Protein AF-A0AAU2AZZ1-F1 (afdb_monomer_lite)

Sequence (163 aa):
MNPQRTPSRWPDRLSQVPEPSFAGPGWRHAHGNTWVYQDVPEAARVHATLLADGNWHLDLWSAQNRLLARGPAPAGAVGALAPALTANATRWAPPSGIEASQRRFTETAEAVRDRTRLTPDEARARAATVPSPASARSTRSPTTAAPPPGALPAPPGALRPGR

Structure (mmCIF, N/CA/C/O backbone):
data_AF-A0AAU2AZZ1-F1
#
_entry.id   AF-A0AAU2AZZ1-F1
#
loop_
_atom_site.group_PDB
_atom_site.id
_atom_site.type_symbol
_atom_site.label_atom_id
_atom_site.label_alt_id
_atom_site.label_comp_id
_atom_site.label_asym_id
_atom_site.label_entity_id
_atom_site.label_seq_id
_atom_site.pdbx_PDB_ins_code
_atom_site.Cartn_x
_atom_site.Cartn_y
_atom_site.Cartn_z
_atom_site.occupancy
_atom_site.B_iso_or_equiv
_atom_site.auth_seq_id
_atom_site.auth_comp_id
_atom_site.auth_asym_id
_atom_site.auth_atom_id
_atom_site.pdbx_PDB_model_num
ATOM 1 N N . MET A 1 1 ? -6.892 24.290 -57.105 1.00 42.47 1 MET A N 1
ATOM 2 C CA . MET A 1 1 ? -5.926 24.510 -56.006 1.00 42.47 1 MET A CA 1
ATOM 3 C C . MET A 1 1 ? -6.639 24.263 -54.690 1.00 42.47 1 MET A C 1
ATOM 5 O O . MET A 1 1 ? -7.539 25.016 -54.360 1.00 42.47 1 MET A O 1
ATOM 9 N N . ASN A 1 2 ? -6.302 23.175 -53.999 1.00 39.28 2 ASN A N 1
ATOM 10 C CA . ASN A 1 2 ? -6.832 22.841 -52.678 1.00 39.28 2 ASN A CA 1
ATOM 11 C C . ASN A 1 2 ? -5.670 22.190 -51.906 1.00 39.28 2 ASN A C 1
ATOM 13 O O . ASN A 1 2 ? -5.197 21.142 -52.356 1.00 39.28 2 ASN A O 1
ATOM 17 N N . PRO A 1 3 ? -5.118 22.808 -50.848 1.00 51.75 3 PRO A N 1
ATOM 18 C CA . PRO A 1 3 ? -3.997 22.220 -50.129 1.00 51.75 3 PRO A CA 1
ATOM 19 C C . PRO A 1 3 ? -4.493 21.024 -49.312 1.00 51.75 3 PRO A C 1
ATOM 21 O O . PRO A 1 3 ? -5.384 21.145 -48.470 1.00 51.75 3 PRO A O 1
ATOM 24 N N . GLN A 1 4 ? -3.920 19.854 -49.590 1.00 48.50 4 GLN A N 1
ATOM 25 C CA . GLN A 1 4 ? -4.146 18.642 -48.816 1.00 48.50 4 GLN A CA 1
ATOM 26 C C . GLN A 1 4 ? -3.746 18.892 -47.356 1.00 48.50 4 GLN A C 1
ATOM 28 O O . GLN A 1 4 ? -2.589 19.186 -47.062 1.00 48.50 4 GLN A O 1
ATOM 33 N N . ARG A 1 5 ? -4.712 18.763 -46.437 1.00 48.12 5 ARG A N 1
ATOM 34 C CA . ARG A 1 5 ? -4.440 18.602 -45.006 1.00 48.12 5 ARG A CA 1
ATOM 35 C C . ARG A 1 5 ? -3.738 17.263 -44.819 1.00 48.12 5 ARG A C 1
ATOM 37 O O . ARG A 1 5 ? -4.376 16.216 -44.880 1.00 48.12 5 ARG A O 1
ATOM 44 N N . THR A 1 6 ? -2.437 17.295 -44.585 1.00 54.25 6 THR A N 1
ATOM 45 C CA . THR A 1 6 ? -1.705 16.187 -43.977 1.00 54.25 6 THR A CA 1
ATOM 46 C C . THR A 1 6 ? -2.275 15.950 -42.574 1.00 54.25 6 THR A C 1
ATOM 48 O O . THR A 1 6 ? -2.216 16.859 -41.744 1.00 54.25 6 THR A O 1
ATOM 51 N N . PRO A 1 7 ? -2.842 14.771 -42.255 1.00 50.59 7 PRO A N 1
ATOM 52 C CA . PRO A 1 7 ? -3.111 14.436 -40.868 1.00 50.59 7 PRO A CA 1
ATOM 53 C C . PRO A 1 7 ? -1.761 14.263 -40.173 1.00 50.59 7 PRO A C 1
ATOM 55 O O . PRO A 1 7 ? -0.976 13.376 -40.518 1.00 50.59 7 PRO A O 1
ATOM 58 N N . SER A 1 8 ? -1.469 15.149 -39.222 1.00 42.72 8 SER A N 1
ATOM 59 C CA . SER A 1 8 ? -0.340 15.027 -38.308 1.00 42.72 8 SER A CA 1
ATOM 60 C C . SER A 1 8 ? -0.444 13.697 -37.564 1.00 42.72 8 SER A C 1
ATOM 62 O O . SER A 1 8 ? -1.145 13.572 -36.565 1.00 42.72 8 SER A O 1
ATOM 64 N N . ARG A 1 9 ? 0.252 12.686 -38.081 1.00 48.16 9 ARG A N 1
ATOM 65 C CA . ARG A 1 9 ? 0.441 11.379 -37.458 1.00 48.16 9 ARG A CA 1
ATOM 66 C C . ARG A 1 9 ? 1.475 11.522 -36.342 1.00 48.16 9 ARG A C 1
ATOM 68 O O . ARG A 1 9 ? 2.601 11.049 -36.464 1.00 48.16 9 ARG A O 1
ATOM 75 N N . TRP A 1 10 ? 1.109 12.229 -35.278 1.00 43.44 10 TRP A N 1
ATOM 76 C CA . TRP A 1 10 ? 1.829 12.119 -34.015 1.00 43.44 10 TRP A CA 1
ATOM 77 C C . TRP A 1 10 ? 1.605 10.699 -33.488 1.00 43.44 10 TRP A C 1
ATOM 79 O O . TRP A 1 10 ? 0.461 10.244 -33.468 1.00 43.44 10 TRP A O 1
ATOM 89 N N . PRO A 1 11 ? 2.654 9.946 -33.124 1.00 49.75 11 PRO A N 1
ATOM 90 C CA . PRO A 1 11 ? 2.446 8.654 -32.507 1.00 49.75 11 PRO A CA 1
ATOM 91 C C . PRO A 1 11 ? 1.841 8.874 -31.120 1.00 49.75 11 PRO A C 1
ATOM 93 O O . PRO A 1 11 ? 2.397 9.603 -30.301 1.00 49.75 11 PRO A O 1
ATOM 96 N N . ASP A 1 12 ? 0.736 8.184 -30.870 1.00 46.47 12 ASP A N 1
ATOM 97 C CA . ASP A 1 12 ? 0.018 7.966 -29.606 1.00 46.47 12 ASP A CA 1
ATOM 98 C C . ASP A 1 12 ? 0.895 7.290 -28.512 1.00 46.47 12 ASP A C 1
ATOM 100 O O . ASP A 1 12 ? 0.472 6.412 -27.769 1.00 46.47 12 ASP A O 1
ATOM 104 N N . ARG A 1 13 ? 2.189 7.625 -28.434 1.00 42.56 13 ARG A N 1
ATOM 105 C CA . ARG A 1 13 ? 3.190 6.975 -27.568 1.00 42.56 13 ARG A CA 1
ATOM 106 C C . ARG A 1 13 ? 3.324 7.611 -26.182 1.00 42.56 13 ARG A C 1
ATOM 108 O O . ARG A 1 13 ? 4.212 7.215 -25.436 1.00 42.56 13 ARG A O 1
ATOM 115 N N . LEU A 1 14 ? 2.486 8.587 -25.827 1.00 42.09 14 LEU A N 1
ATOM 116 C CA . LEU A 1 14 ? 2.649 9.368 -24.593 1.00 42.09 14 LEU A CA 1
ATOM 117 C C . LEU A 1 14 ? 1.659 9.047 -23.465 1.00 42.09 14 LEU A C 1
ATOM 119 O O . LEU A 1 14 ? 1.629 9.797 -22.493 1.00 42.09 14 LEU A O 1
ATOM 123 N N . SER A 1 15 ? 0.837 7.990 -23.521 1.00 48.00 15 SER A N 1
ATOM 124 C CA . SER A 1 15 ? -0.208 7.854 -22.479 1.00 48.00 15 SER A CA 1
ATOM 125 C C . SER A 1 15 ? -0.534 6.462 -21.953 1.00 48.00 15 SER A C 1
ATOM 127 O O . SER A 1 15 ? -1.396 6.356 -21.088 1.00 48.00 15 SER A O 1
ATOM 129 N N . GLN A 1 16 ? 0.171 5.406 -22.354 1.00 50.75 16 GLN A N 1
ATOM 130 C CA . GLN A 1 16 ? -0.020 4.097 -21.723 1.00 50.75 16 GLN A CA 1
ATOM 131 C C . GLN A 1 16 ? 1.164 3.788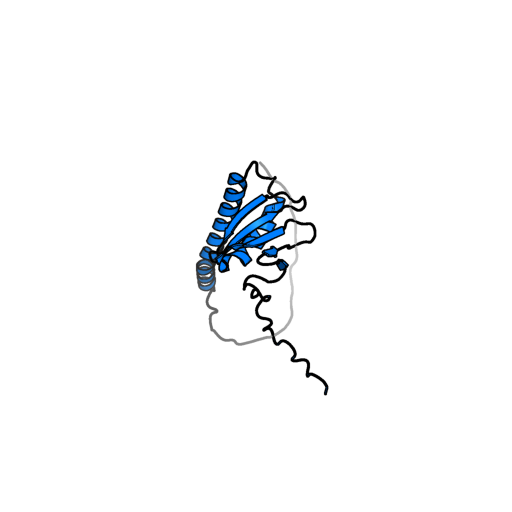 -20.814 1.00 50.75 16 GLN A C 1
ATOM 133 O O . GLN A 1 16 ? 2.134 3.155 -21.225 1.00 50.75 16 GLN A O 1
ATOM 138 N N . VAL A 1 17 ? 1.093 4.258 -19.564 1.00 56.47 17 VAL A N 1
ATOM 139 C CA . VAL A 1 17 ? 1.848 3.602 -18.491 1.00 56.47 17 VAL A CA 1
ATOM 140 C C . VAL A 1 17 ? 1.334 2.161 -18.473 1.00 56.47 17 VAL A C 1
A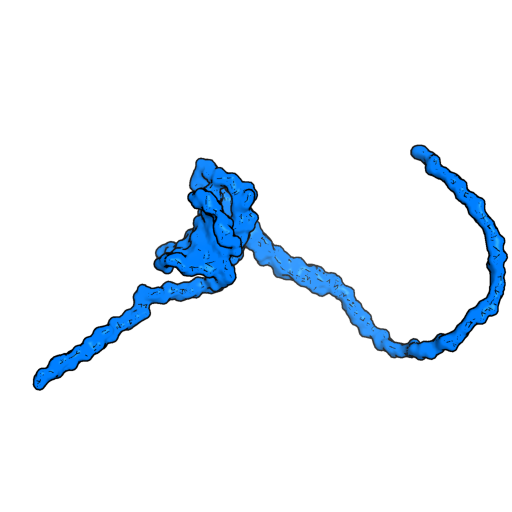TOM 142 O O . VAL A 1 17 ? 0.131 1.983 -18.266 1.00 56.47 17 VAL A O 1
ATOM 145 N N . PRO A 1 18 ? 2.172 1.151 -18.771 1.00 66.94 18 PRO A N 1
ATOM 146 C CA . PRO A 1 18 ? 1.711 -0.226 -18.820 1.00 66.94 18 PRO A CA 1
ATOM 147 C C . PRO A 1 18 ? 1.081 -0.589 -17.478 1.00 66.94 18 PRO A C 1
ATOM 149 O O . PRO A 1 18 ? 1.618 -0.244 -16.421 1.00 66.94 18 PRO A O 1
ATOM 152 N N . GLU A 1 19 ? -0.072 -1.254 -17.535 1.00 79.56 19 GLU A N 1
ATOM 153 C CA . GLU A 1 19 ? -0.751 -1.737 -16.341 1.00 79.56 19 GLU A CA 1
ATOM 154 C C . GLU A 1 19 ? 0.223 -2.612 -15.539 1.00 79.56 19 GLU A C 1
ATOM 156 O O . GLU A 1 19 ? 0.819 -3.546 -16.092 1.00 79.56 19 GLU A O 1
ATOM 161 N N . PRO A 1 20 ? 0.476 -2.289 -14.261 1.00 85.31 20 PRO A N 1
ATOM 162 C CA . PRO A 1 20 ? 1.433 -3.044 -13.488 1.00 85.31 20 PRO A CA 1
ATOM 163 C C . PRO A 1 20 ? 0.862 -4.427 -13.184 1.00 85.31 20 PRO A C 1
ATOM 165 O O . PRO A 1 20 ? -0.314 -4.572 -12.886 1.00 85.31 20 PRO A O 1
ATOM 168 N N . SER A 1 21 ? 1.722 -5.445 -13.165 1.00 88.94 21 SER A N 1
ATOM 169 C CA . SER A 1 21 ? 1.328 -6.845 -12.908 1.00 88.94 21 SER A CA 1
ATOM 170 C C . SER A 1 21 ? 0.563 -7.096 -11.597 1.00 88.94 21 SER A C 1
ATOM 172 O O . SER A 1 21 ? -0.065 -8.139 -11.451 1.00 88.94 21 SER A O 1
ATOM 174 N N . PHE A 1 22 ? 0.613 -6.168 -10.637 1.00 88.56 22 PHE A N 1
ATOM 175 C CA . PHE A 1 22 ? -0.150 -6.250 -9.390 1.00 88.56 22 PHE A CA 1
ATOM 176 C C . PHE A 1 22 ? -1.564 -5.660 -9.485 1.00 88.56 22 PHE A C 1
ATOM 178 O O . PHE A 1 22 ? -2.339 -5.830 -8.542 1.00 88.56 22 PHE A O 1
ATOM 185 N N . ALA A 1 23 ? -1.889 -4.925 -10.554 1.00 88.25 23 ALA A N 1
ATOM 186 C CA . ALA A 1 23 ? -3.205 -4.341 -10.753 1.00 88.25 23 ALA A CA 1
ATOM 187 C C . ALA A 1 23 ? -4.207 -5.465 -11.043 1.00 88.25 23 ALA A C 1
ATOM 189 O O . ALA A 1 23 ? -4.238 -6.057 -12.114 1.00 88.25 23 ALA A O 1
ATOM 190 N N . GLY A 1 24 ? -4.993 -5.791 -10.025 1.00 86.50 24 GLY A N 1
ATOM 191 C CA . GLY A 1 24 ? -6.068 -6.774 -10.071 1.00 86.50 24 GLY A CA 1
ATOM 192 C C . GLY A 1 24 ? -7.332 -6.220 -9.408 1.00 86.50 24 GLY A C 1
ATOM 193 O O . GLY A 1 24 ? -7.494 -5.001 -9.314 1.00 86.50 24 GLY A O 1
ATOM 194 N N . PRO A 1 25 ? -8.228 -7.082 -8.901 1.00 89.12 25 PRO A N 1
ATOM 195 C CA . PRO A 1 25 ? -9.423 -6.640 -8.188 1.00 89.12 25 PRO A CA 1
ATOM 196 C C . PRO A 1 25 ? -9.104 -5.625 -7.080 1.00 89.12 25 PRO A C 1
ATOM 198 O O . PRO A 1 25 ? -8.124 -5.771 -6.351 1.00 89.12 25 PRO A O 1
ATOM 201 N N . GLY A 1 26 ? -9.923 -4.577 -6.976 1.00 91.94 26 GLY A N 1
ATOM 202 C CA . GLY A 1 26 ? -9.745 -3.498 -5.998 1.00 91.94 26 GLY A CA 1
ATOM 203 C C . GLY A 1 26 ? -8.724 -2.426 -6.396 1.00 91.94 26 GLY A C 1
ATOM 204 O O . GLY A 1 26 ? -8.679 -1.379 -5.750 1.00 91.94 26 GLY A O 1
ATOM 205 N N . TRP A 1 27 ? -7.940 -2.624 -7.460 1.00 95.19 27 TRP A N 1
ATOM 206 C CA . TRP A 1 27 ? -7.057 -1.593 -8.005 1.00 95.19 27 TRP A CA 1
ATOM 207 C C . TRP A 1 27 ? -7.762 -0.733 -9.052 1.00 95.19 27 TRP A C 1
ATOM 209 O O . TRP A 1 27 ? -8.526 -1.219 -9.881 1.00 95.19 27 TRP A O 1
ATOM 219 N N . ARG A 1 28 ? -7.458 0.564 -9.042 1.00 94.12 28 ARG A N 1
ATOM 220 C CA . ARG A 1 28 ? -7.843 1.508 -10.093 1.00 94.12 28 ARG A CA 1
ATOM 221 C C . ARG A 1 28 ? -6.687 2.436 -10.427 1.00 94.12 28 ARG A C 1
ATOM 223 O O . ARG A 1 28 ? -5.977 2.895 -9.529 1.00 94.12 28 ARG A O 1
ATOM 230 N N . HIS A 1 29 ? -6.520 2.747 -11.706 1.00 92.94 29 HIS A N 1
ATOM 231 C CA . HIS A 1 29 ? -5.622 3.817 -12.127 1.00 92.94 29 HIS A CA 1
ATOM 232 C C . HIS A 1 29 ? -6.235 5.160 -11.723 1.00 92.94 29 HIS A C 1
ATOM 234 O O . HIS A 1 29 ? -7.408 5.409 -11.999 1.00 92.94 29 HIS A O 1
ATOM 240 N N . ALA A 1 30 ? -5.479 5.997 -11.010 1.00 89.19 30 ALA A N 1
ATOM 241 C CA . ALA A 1 30 ? -5.971 7.304 -10.578 1.00 89.19 30 ALA A CA 1
ATOM 242 C C . ALA A 1 30 ? -5.513 8.408 -11.530 1.00 89.19 30 ALA A C 1
ATOM 244 O O . ALA A 1 30 ? -6.338 9.128 -12.082 1.00 89.19 30 ALA A O 1
ATOM 245 N N . HIS A 1 31 ? -4.201 8.568 -11.686 1.00 85.94 31 HIS A N 1
ATOM 246 C CA . HIS A 1 31 ? -3.590 9.513 -12.618 1.00 85.94 31 HIS A CA 1
ATOM 247 C C . HIS A 1 31 ? -2.085 9.261 -12.691 1.00 85.94 31 HIS A C 1
ATOM 249 O O . HIS A 1 31 ? -1.471 8.840 -11.711 1.00 85.94 31 HIS A O 1
ATOM 255 N N . GLY A 1 32 ? -1.484 9.566 -13.843 1.00 86.25 32 GLY A N 1
ATOM 256 C CA . GLY A 1 32 ? -0.039 9.478 -14.037 1.00 86.25 32 GLY A CA 1
ATOM 257 C C . GLY A 1 32 ? 0.523 8.114 -13.627 1.00 86.25 32 GLY A C 1
ATOM 258 O O . GLY A 1 32 ? 0.113 7.077 -14.145 1.00 86.25 32 GLY A O 1
ATOM 259 N N . ASN A 1 33 ? 1.446 8.137 -12.674 1.00 90.31 33 ASN A N 1
ATOM 260 C CA . ASN A 1 33 ? 2.145 6.986 -12.106 1.00 90.31 33 ASN A CA 1
ATOM 261 C C . ASN A 1 33 ? 1.493 6.430 -10.822 1.00 90.31 33 ASN A C 1
ATOM 263 O O . ASN A 1 33 ? 2.124 5.635 -10.124 1.00 90.31 33 ASN A O 1
ATOM 267 N N . THR A 1 34 ? 0.258 6.837 -10.513 1.00 93.69 34 THR A N 1
ATOM 268 C CA . THR A 1 34 ? -0.436 6.502 -9.264 1.00 93.69 34 THR A CA 1
ATOM 269 C C . THR A 1 34 ? -1.596 5.537 -9.493 1.00 93.69 34 THR A C 1
ATOM 271 O O . THR A 1 34 ? -2.511 5.785 -10.285 1.00 93.69 34 THR A O 1
ATOM 274 N N . TRP A 1 35 ? -1.590 4.462 -8.714 1.00 95.81 35 TRP A N 1
ATOM 275 C CA . TRP A 1 35 ? -2.635 3.451 -8.627 1.00 95.81 35 TRP A CA 1
ATOM 276 C C . TRP A 1 35 ? -3.240 3.451 -7.230 1.00 95.81 35 TRP A C 1
ATOM 278 O O . TRP A 1 35 ? -2.551 3.703 -6.245 1.00 95.81 35 TRP A O 1
ATOM 288 N N . VAL A 1 36 ? -4.534 3.172 -7.122 1.00 96.50 36 VAL A N 1
ATOM 289 C CA . VAL A 1 36 ? -5.238 3.144 -5.840 1.00 96.50 36 VAL A CA 1
ATOM 290 C C . VAL A 1 36 ? -5.844 1.774 -5.630 1.00 96.50 36 VAL A C 1
ATOM 292 O O . VAL A 1 36 ? -6.660 1.339 -6.435 1.00 96.50 36 VAL A O 1
ATOM 295 N N . TYR A 1 37 ? -5.475 1.128 -4.531 1.00 96.69 37 TYR A N 1
ATOM 296 C CA . TYR A 1 37 ? -6.135 -0.068 -4.038 1.00 96.69 37 TYR A CA 1
ATOM 297 C C . TYR A 1 37 ? -7.186 0.299 -2.997 1.00 96.69 37 TYR A C 1
ATOM 299 O O . TYR A 1 37 ? -6.903 1.036 -2.046 1.00 96.69 37 TYR A O 1
ATOM 307 N N . GLN A 1 38 ? -8.387 -0.240 -3.150 1.00 94.88 38 GLN A N 1
ATOM 308 C CA . GLN A 1 38 ? -9.461 -0.122 -2.179 1.00 94.88 38 GLN A CA 1
ATOM 309 C C . GLN A 1 38 ? -10.331 -1.376 -2.240 1.00 94.88 38 GLN A C 1
ATOM 311 O O . GLN A 1 38 ? -10.898 -1.689 -3.281 1.00 94.88 38 GLN A O 1
ATOM 316 N N . ASP A 1 39 ? -10.427 -2.072 -1.110 1.00 90.19 39 ASP A N 1
ATOM 317 C CA . ASP A 1 39 ? -11.197 -3.314 -0.996 1.00 90.19 39 ASP A CA 1
ATOM 318 C C . ASP A 1 39 ? -12.702 -3.032 -0.864 1.00 90.19 39 ASP A C 1
ATOM 320 O O . ASP A 1 39 ? -13.527 -3.593 -1.578 1.00 90.19 39 ASP A O 1
ATOM 324 N N . VAL A 1 40 ? -13.050 -2.074 0.003 1.00 89.50 40 VAL A N 1
ATOM 325 C CA . VAL A 1 40 ? -14.428 -1.643 0.262 1.00 89.50 40 VAL A CA 1
ATOM 326 C C . VAL A 1 40 ? -14.536 -0.137 0.001 1.00 89.50 40 VAL A C 1
ATOM 328 O O . VAL A 1 40 ? -13.666 0.619 0.455 1.00 89.50 40 VAL A O 1
ATOM 331 N N . PRO A 1 41 ? -15.570 0.340 -0.719 1.00 84.69 41 PRO A N 1
ATOM 332 C CA . PRO A 1 41 ? -15.803 1.773 -0.886 1.00 84.69 41 PRO A CA 1
ATOM 333 C C . PRO A 1 41 ? -15.927 2.458 0.480 1.00 84.69 41 PRO A C 1
ATOM 335 O O . PRO A 1 41 ? -16.382 1.851 1.444 1.00 84.69 41 PRO A O 1
ATOM 338 N N . GLU A 1 42 ? -15.473 3.709 0.578 1.00 86.44 42 GLU A N 1
ATOM 339 C CA . GLU A 1 42 ? -15.411 4.481 1.835 1.00 86.44 42 GLU A CA 1
ATOM 340 C C . GLU A 1 42 ? -14.506 3.897 2.944 1.00 86.44 42 GLU A C 1
ATOM 342 O O . GLU A 1 42 ? -14.357 4.513 3.996 1.00 86.44 42 GLU A O 1
ATOM 347 N N . ALA A 1 43 ? -13.845 2.753 2.735 1.00 91.25 43 ALA A N 1
ATOM 348 C CA . ALA A 1 43 ? -12.861 2.222 3.676 1.00 91.25 43 ALA A CA 1
ATOM 349 C C . ALA A 1 43 ? -11.455 2.801 3.435 1.00 91.25 43 ALA A C 1
ATOM 351 O O . ALA A 1 43 ? -11.234 3.671 2.586 1.00 91.25 43 ALA A O 1
ATOM 352 N N . ALA A 1 44 ? -10.483 2.296 4.199 1.00 94.88 44 ALA A N 1
ATOM 353 C CA . ALA A 1 44 ? -9.079 2.607 3.983 1.00 94.88 44 ALA A CA 1
ATOM 354 C C . ALA A 1 44 ? -8.634 2.238 2.558 1.00 94.88 44 ALA A C 1
ATOM 356 O O . ALA A 1 44 ? -9.122 1.279 1.955 1.00 94.88 44 ALA A O 1
ATOM 357 N N . ARG A 1 45 ? -7.694 3.014 2.024 1.00 96.44 45 ARG A N 1
ATOM 358 C CA . ARG A 1 45 ? -7.189 2.874 0.657 1.00 96.44 45 ARG A CA 1
ATOM 359 C C . ARG A 1 45 ? -5.677 3.002 0.630 1.00 96.44 45 ARG A C 1
ATOM 361 O O . ARG A 1 45 ? -5.110 3.775 1.399 1.00 96.44 45 ARG A O 1
ATOM 368 N N . VAL A 1 46 ? -5.035 2.297 -0.288 1.00 97.50 46 VAL A N 1
ATOM 369 C CA . VAL A 1 46 ? -3.589 2.387 -0.510 1.00 97.50 46 VAL A CA 1
ATOM 370 C C . VAL A 1 46 ? -3.345 3.112 -1.819 1.00 97.50 46 VAL A C 1
ATOM 372 O O . VAL A 1 46 ? -3.914 2.752 -2.843 1.00 97.50 46 VAL A O 1
ATOM 375 N N . HIS A 1 47 ? -2.519 4.149 -1.790 1.00 97.25 47 HIS A N 1
ATOM 376 C CA . HIS A 1 47 ? -1.998 4.804 -2.986 1.00 97.25 47 HIS A CA 1
ATOM 377 C C . HIS A 1 47 ? -0.629 4.206 -3.277 1.00 97.25 47 HIS A C 1
ATOM 379 O O . HIS A 1 47 ? 0.225 4.208 -2.400 1.00 97.25 47 HIS A O 1
ATOM 385 N N . ALA A 1 48 ? -0.437 3.667 -4.474 1.00 97.06 48 ALA A N 1
ATOM 386 C CA . ALA A 1 48 ? 0.829 3.148 -4.957 1.00 97.06 48 ALA A CA 1
ATOM 387 C C . ALA A 1 48 ? 1.339 4.060 -6.073 1.00 97.06 48 ALA A C 1
ATOM 389 O O . ALA A 1 48 ? 0.711 4.158 -7.127 1.00 97.06 48 ALA A O 1
ATOM 390 N N . THR A 1 49 ? 2.479 4.702 -5.851 1.00 95.75 49 THR A N 1
ATOM 391 C CA . THR A 1 49 ? 3.086 5.648 -6.792 1.00 95.75 49 THR A CA 1
ATOM 392 C C . THR A 1 49 ? 4.419 5.100 -7.276 1.00 95.75 49 THR A C 1
ATOM 394 O O . THR A 1 49 ? 5.293 4.810 -6.459 1.00 95.75 49 THR A O 1
ATOM 397 N N . LEU A 1 50 ? 4.596 4.959 -8.590 1.00 94.00 50 LEU A N 1
ATOM 398 C CA . LEU A 1 50 ? 5.874 4.536 -9.168 1.00 94.00 50 LEU A CA 1
ATOM 399 C C . LEU A 1 50 ? 6.877 5.694 -9.130 1.00 94.00 50 LEU A C 1
ATOM 401 O O . LEU A 1 50 ? 6.653 6.740 -9.740 1.00 94.00 50 LEU A O 1
ATOM 405 N N . LEU A 1 51 ? 7.986 5.510 -8.427 1.00 92.12 51 LEU A N 1
ATOM 406 C CA . LEU A 1 51 ? 9.079 6.471 -8.341 1.00 92.12 51 LEU A CA 1
ATOM 407 C C . LEU A 1 51 ? 10.032 6.336 -9.542 1.00 92.12 51 LEU A C 1
ATOM 409 O O . LEU A 1 51 ? 10.027 5.340 -10.266 1.00 92.12 51 LEU A O 1
ATOM 413 N N . ALA A 1 52 ? 10.866 7.357 -9.759 1.00 88.00 52 ALA A N 1
ATOM 414 C CA . ALA A 1 52 ? 11.794 7.417 -10.895 1.00 88.00 52 ALA A CA 1
ATOM 415 C C . ALA A 1 52 ? 12.874 6.317 -10.877 1.00 88.00 52 ALA A C 1
ATOM 417 O O . ALA A 1 52 ? 13.436 5.990 -11.917 1.00 88.00 52 ALA A O 1
ATOM 418 N N . ASP A 1 53 ? 13.151 5.741 -9.707 1.00 86.88 53 ASP A N 1
ATOM 419 C CA . ASP A 1 53 ? 14.084 4.628 -9.509 1.00 86.88 53 ASP A CA 1
ATOM 420 C C . ASP A 1 53 ? 13.463 3.253 -9.830 1.00 86.88 53 ASP A C 1
ATOM 422 O O . ASP A 1 53 ? 14.126 2.225 -9.697 1.00 86.88 53 ASP A O 1
ATOM 426 N N . GLY A 1 54 ? 12.192 3.220 -10.246 1.00 86.75 54 GLY A N 1
ATOM 427 C CA . GLY A 1 54 ? 11.457 1.993 -10.546 1.00 86.75 54 GLY A CA 1
ATOM 428 C C . GLY A 1 54 ? 10.839 1.311 -9.320 1.00 86.75 54 GLY A C 1
ATOM 429 O O . GLY A 1 54 ? 10.180 0.279 -9.475 1.00 86.75 54 GLY A O 1
ATOM 430 N N . ASN A 1 55 ? 11.008 1.871 -8.117 1.00 91.94 55 ASN A N 1
ATOM 431 C CA . ASN A 1 55 ? 10.357 1.374 -6.908 1.00 91.94 55 ASN A CA 1
ATOM 432 C C . ASN A 1 55 ? 8.969 1.988 -6.732 1.00 91.94 55 ASN A C 1
ATOM 434 O O . ASN A 1 55 ? 8.688 3.100 -7.173 1.00 91.94 55 ASN A O 1
ATOM 438 N N . TRP A 1 56 ? 8.090 1.272 -6.038 1.00 95.31 56 TRP A N 1
ATOM 439 C CA . TRP A 1 56 ? 6.773 1.788 -5.686 1.00 95.31 56 TRP A CA 1
ATOM 440 C C . TRP A 1 56 ? 6.803 2.380 -4.285 1.00 95.31 56 TRP A C 1
ATOM 442 O O . TRP A 1 56 ? 7.378 1.795 -3.371 1.00 95.31 56 TRP A O 1
ATOM 452 N N . HIS A 1 57 ? 6.159 3.524 -4.095 1.00 96.56 57 HIS A N 1
ATOM 453 C CA . HIS A 1 57 ? 5.850 4.060 -2.776 1.00 96.56 57 HIS A CA 1
ATOM 454 C C . HIS A 1 57 ? 4.388 3.790 -2.456 1.00 96.56 57 HIS A C 1
ATOM 456 O O . HIS A 1 57 ? 3.524 4.093 -3.275 1.00 96.56 57 HIS A O 1
ATOM 462 N N . LEU A 1 58 ? 4.117 3.207 -1.293 1.00 97.69 58 LEU A N 1
ATOM 463 C CA . LEU A 1 58 ? 2.769 2.904 -0.834 1.00 97.69 58 LEU A CA 1
ATOM 464 C C . LEU A 1 58 ? 2.418 3.822 0.328 1.00 97.69 58 LEU A C 1
ATOM 466 O O . LEU A 1 58 ? 3.128 3.827 1.331 1.00 97.69 58 LEU A O 1
ATOM 470 N N . ASP A 1 59 ? 1.289 4.512 0.219 1.00 97.19 59 ASP A N 1
ATOM 471 C CA . ASP A 1 59 ? 0.689 5.311 1.284 1.00 97.19 59 ASP A CA 1
ATOM 472 C C . ASP A 1 59 ? -0.686 4.731 1.639 1.00 97.19 59 ASP A C 1
ATOM 474 O O . ASP A 1 59 ? -1.612 4.745 0.825 1.00 97.19 59 ASP A O 1
ATOM 478 N N . LEU A 1 60 ? -0.839 4.215 2.859 1.00 97.12 60 LEU A N 1
ATOM 479 C CA . LEU A 1 60 ? -2.122 3.756 3.392 1.00 97.12 60 LEU A CA 1
ATOM 480 C C . LEU A 1 60 ? -2.858 4.928 4.042 1.00 97.12 60 LEU A C 1
ATOM 482 O O . LEU A 1 60 ? -2.416 5.464 5.059 1.00 97.12 60 LEU A O 1
ATOM 486 N N . TRP A 1 61 ? -4.031 5.251 3.514 1.00 95.75 61 TRP A N 1
ATOM 487 C CA . TRP A 1 61 ? -4.931 6.276 4.024 1.00 95.75 61 TRP A CA 1
ATOM 488 C C . TRP A 1 61 ? -6.153 5.640 4.680 1.00 95.75 61 TRP A C 1
ATOM 490 O O . TRP A 1 61 ? -6.758 4.727 4.121 1.00 95.75 61 TRP A O 1
ATOM 500 N N . SER A 1 62 ? -6.556 6.142 5.845 1.00 94.50 62 SER A N 1
ATOM 501 C CA . SER A 1 62 ? -7.835 5.791 6.461 1.00 94.50 62 SER A CA 1
ATOM 502 C C . SER A 1 62 ? -9.016 6.344 5.652 1.00 94.50 62 SER A C 1
ATOM 504 O O . SER A 1 62 ? -8.854 7.234 4.813 1.00 94.50 62 SER A O 1
ATOM 506 N N . ALA A 1 63 ? -10.224 5.868 5.965 1.00 92.19 63 ALA A N 1
ATOM 507 C CA . ALA A 1 63 ? -11.477 6.418 5.442 1.00 92.19 63 ALA A CA 1
ATOM 508 C C . ALA A 1 63 ? -11.586 7.942 5.661 1.00 92.19 63 ALA A C 1
ATOM 510 O O . ALA A 1 63 ? -12.004 8.685 4.781 1.00 92.19 63 ALA A O 1
ATOM 511 N N . GLN A 1 64 ? -11.107 8.431 6.809 1.00 91.81 64 GLN A N 1
ATOM 512 C CA . GLN A 1 64 ? -11.092 9.853 7.178 1.00 91.81 64 GLN A CA 1
ATOM 513 C C . GLN A 1 64 ? -9.887 10.617 6.604 1.00 91.81 64 GLN A C 1
ATOM 515 O O . GLN A 1 64 ? -9.515 11.670 7.123 1.00 91.81 64 GLN A O 1
ATOM 520 N N . ASN A 1 65 ? -9.243 10.084 5.564 1.00 92.75 65 ASN A N 1
ATOM 521 C CA . ASN A 1 65 ? -8.122 10.721 4.881 1.00 92.75 65 ASN A CA 1
ATOM 522 C C . ASN A 1 65 ? -6.909 10.996 5.793 1.00 92.75 65 ASN A C 1
ATOM 524 O O . ASN A 1 65 ? -6.210 11.998 5.636 1.00 92.75 65 ASN A O 1
ATOM 528 N N . ARG A 1 66 ? -6.649 10.110 6.764 1.00 93.69 66 ARG A N 1
ATOM 529 C CA . ARG A 1 66 ? -5.452 10.166 7.619 1.00 93.69 66 ARG A CA 1
ATOM 530 C C . ARG A 1 66 ? -4.430 9.137 7.159 1.00 93.69 66 ARG A C 1
ATOM 532 O O . ARG A 1 66 ? -4.782 7.979 6.969 1.00 93.69 66 ARG A O 1
ATOM 539 N N . LEU A 1 67 ? -3.173 9.542 7.014 1.00 94.69 67 LEU A N 1
ATOM 540 C CA . LEU A 1 67 ? -2.092 8.619 6.683 1.00 94.69 67 LEU A CA 1
ATOM 541 C C . LEU A 1 67 ? -1.829 7.682 7.870 1.00 94.69 67 LEU A C 1
ATOM 543 O O . LEU A 1 67 ? -1.584 8.149 8.980 1.00 94.69 67 LEU A O 1
ATOM 547 N N . LEU A 1 68 ? -1.885 6.373 7.641 1.00 95.62 68 LEU A N 1
ATOM 548 C CA . LEU A 1 68 ? -1.729 5.346 8.675 1.00 95.62 68 LEU A CA 1
ATOM 549 C C . LEU A 1 68 ? -0.384 4.625 8.601 1.00 95.62 68 LEU A C 1
ATOM 551 O O . LEU A 1 68 ? 0.190 4.296 9.643 1.00 95.62 68 LEU A O 1
ATOM 555 N N . ALA A 1 69 ? 0.095 4.375 7.385 1.00 96.56 69 ALA A N 1
ATOM 556 C CA . ALA A 1 69 ? 1.360 3.714 7.111 1.00 96.56 69 ALA A CA 1
ATOM 557 C C . ALA A 1 69 ? 1.911 4.196 5.766 1.00 96.56 69 ALA A C 1
ATOM 559 O O . ALA A 1 69 ? 1.129 4.489 4.862 1.00 96.56 69 ALA A O 1
ATOM 560 N N . ARG A 1 70 ? 3.237 4.265 5.629 1.00 96.88 70 ARG A N 1
ATOM 561 C CA . ARG A 1 70 ? 3.878 4.564 4.344 1.00 96.88 70 ARG A CA 1
ATOM 562 C C . ARG A 1 70 ? 5.210 3.857 4.184 1.00 96.88 70 ARG A C 1
ATOM 564 O O . ARG A 1 70 ? 5.934 3.705 5.166 1.00 96.88 70 ARG A O 1
ATOM 571 N N . GLY A 1 71 ? 5.580 3.515 2.958 1.00 96.75 71 GLY A N 1
ATOM 572 C CA . GLY A 1 71 ? 6.915 2.993 2.695 1.00 96.75 71 GLY A CA 1
ATOM 573 C C . GLY A 1 71 ? 7.140 2.498 1.270 1.00 96.75 71 GLY A C 1
ATOM 574 O O . GLY A 1 71 ? 6.204 2.420 0.474 1.00 96.75 71 GLY A O 1
ATOM 575 N N . PRO A 1 72 ? 8.402 2.201 0.922 1.00 96.31 72 PRO A N 1
ATOM 576 C CA . PRO A 1 72 ? 8.757 1.675 -0.385 1.00 96.31 72 PRO A CA 1
ATOM 577 C C . PRO A 1 72 ? 8.450 0.174 -0.499 1.00 96.31 72 PRO A C 1
ATOM 579 O O . PRO A 1 72 ? 8.606 -0.585 0.458 1.00 96.31 72 PRO A O 1
ATOM 582 N N . ALA A 1 73 ? 8.089 -0.276 -1.696 1.00 94.75 73 ALA A N 1
ATOM 583 C CA . ALA A 1 73 ? 7.926 -1.680 -2.038 1.00 94.75 73 ALA A CA 1
ATOM 584 C C . ALA A 1 73 ? 8.426 -1.974 -3.463 1.00 94.75 73 ALA A C 1
ATOM 586 O O . ALA A 1 73 ? 8.215 -1.170 -4.375 1.00 94.75 73 ALA A O 1
ATOM 587 N N . PRO A 1 74 ? 9.032 -3.150 -3.698 1.00 92.62 74 PRO A N 1
ATOM 588 C CA . PRO A 1 74 ? 9.266 -3.627 -5.054 1.00 92.62 74 PRO A CA 1
ATOM 589 C C . PRO A 1 74 ? 7.936 -4.010 -5.715 1.00 92.62 74 PRO A C 1
ATOM 591 O O . PRO A 1 74 ? 7.018 -4.479 -5.038 1.00 92.62 74 PRO A O 1
ATOM 594 N N . ALA A 1 75 ? 7.852 -3.888 -7.045 1.00 90.31 75 ALA A N 1
ATOM 595 C CA . ALA A 1 75 ? 6.630 -4.152 -7.817 1.00 90.31 75 ALA A CA 1
ATOM 596 C C . ALA A 1 75 ? 5.984 -5.516 -7.496 1.00 90.31 75 ALA A C 1
ATOM 598 O O . ALA A 1 75 ? 4.775 -5.595 -7.293 1.00 90.31 75 ALA A O 1
ATOM 599 N N . GLY A 1 76 ? 6.795 -6.572 -7.359 1.00 89.94 76 GLY A N 1
ATOM 600 C CA . GLY A 1 76 ? 6.317 -7.924 -7.043 1.00 89.94 76 GLY A CA 1
ATOM 601 C C . GLY A 1 76 ? 5.704 -8.090 -5.646 1.00 89.94 76 GLY A C 1
ATOM 602 O O . GLY A 1 76 ? 5.036 -9.087 -5.397 1.00 89.94 76 GLY A O 1
ATOM 603 N N . ALA A 1 77 ? 5.900 -7.132 -4.734 1.00 92.62 77 ALA A N 1
ATOM 604 C CA . ALA A 1 77 ? 5.319 -7.168 -3.391 1.00 92.62 77 ALA A CA 1
ATOM 605 C C . ALA A 1 77 ? 4.056 -6.303 -3.254 1.00 92.62 77 ALA A C 1
ATOM 607 O O . ALA A 1 77 ? 3.273 -6.525 -2.332 1.00 92.62 77 ALA A O 1
ATOM 608 N N . VAL A 1 78 ? 3.830 -5.336 -4.151 1.00 94.81 78 VAL A N 1
ATOM 609 C CA . VAL A 1 78 ? 2.734 -4.353 -4.037 1.00 94.81 78 VAL A CA 1
ATOM 610 C C . VAL A 1 78 ? 1.366 -5.033 -3.941 1.00 94.81 78 VAL A C 1
ATOM 612 O O . VAL A 1 78 ? 0.573 -4.692 -3.064 1.00 94.81 78 VAL A O 1
ATOM 615 N N . GLY A 1 79 ? 1.123 -6.045 -4.780 1.00 93.25 79 GLY A N 1
ATOM 616 C CA . GLY A 1 79 ? -0.151 -6.769 -4.824 1.00 93.25 79 GLY A CA 1
ATOM 617 C C . GLY A 1 79 ? -0.486 -7.530 -3.539 1.00 93.25 79 GLY A C 1
ATOM 618 O O . GLY A 1 79 ? -1.656 -7.663 -3.206 1.00 93.25 79 GLY A O 1
ATOM 619 N N . ALA A 1 80 ? 0.523 -7.977 -2.784 1.00 93.94 80 ALA A N 1
ATOM 620 C CA . ALA A 1 80 ? 0.326 -8.642 -1.494 1.00 93.94 80 ALA A CA 1
ATOM 621 C C . ALA A 1 80 ? 0.315 -7.649 -0.317 1.00 93.94 80 ALA A C 1
ATOM 623 O O . ALA A 1 80 ? -0.403 -7.847 0.664 1.00 93.94 80 ALA A O 1
ATOM 624 N N . LEU A 1 81 ? 1.097 -6.568 -0.405 1.00 95.75 81 LEU A N 1
ATOM 625 C CA . LEU A 1 81 ? 1.203 -5.567 0.657 1.00 95.75 81 LEU A CA 1
ATOM 626 C C . LEU A 1 81 ? -0.048 -4.702 0.775 1.00 95.75 81 LEU A C 1
ATOM 628 O O . LEU A 1 81 ? -0.492 -4.446 1.891 1.00 95.75 81 LEU A O 1
ATOM 632 N N . ALA A 1 82 ? -0.629 -4.262 -0.341 1.00 95.94 82 ALA A N 1
ATOM 633 C CA . ALA A 1 82 ? -1.808 -3.401 -0.316 1.00 95.94 82 ALA A CA 1
ATOM 634 C C . ALA A 1 82 ? -3.006 -4.010 0.447 1.00 95.94 82 ALA A C 1
ATOM 636 O O . ALA A 1 82 ? -3.495 -3.353 1.370 1.00 95.94 82 ALA A O 1
ATOM 637 N N . PRO A 1 83 ? -3.452 -5.257 0.176 1.00 94.88 83 PRO A N 1
ATOM 638 C CA . PRO A 1 83 ? -4.528 -5.875 0.951 1.00 94.88 83 PRO A CA 1
ATOM 639 C C . PRO A 1 83 ? -4.147 -6.094 2.419 1.00 94.88 83 PRO A C 1
ATOM 641 O O . PRO A 1 83 ? -4.975 -5.869 3.300 1.00 94.88 83 PRO A O 1
ATOM 644 N N . ALA A 1 84 ? -2.896 -6.467 2.711 1.00 94.88 84 ALA A N 1
ATOM 645 C CA . ALA A 1 84 ? -2.433 -6.648 4.088 1.00 94.88 84 ALA A CA 1
ATOM 646 C C . ALA A 1 84 ? -2.461 -5.335 4.896 1.00 94.88 84 ALA A C 1
ATOM 648 O O . ALA A 1 84 ? -2.892 -5.322 6.050 1.00 94.88 84 ALA A O 1
ATOM 649 N N . LEU A 1 85 ? -2.052 -4.222 4.282 1.00 95.50 85 LEU A N 1
ATOM 650 C CA . LEU A 1 85 ? -2.123 -2.885 4.875 1.00 95.50 85 LEU A CA 1
ATOM 651 C C . LEU A 1 85 ? -3.575 -2.468 5.134 1.00 95.50 85 LEU A C 1
ATOM 653 O O . LEU A 1 85 ? -3.899 -2.039 6.243 1.00 95.50 85 LEU A O 1
ATOM 657 N N . THR A 1 86 ? -4.464 -2.642 4.152 1.00 94.75 86 THR A N 1
ATOM 658 C CA . THR A 1 86 ? -5.892 -2.319 4.300 1.00 94.75 86 THR A CA 1
ATOM 659 C C . THR A 1 86 ? -6.562 -3.169 5.384 1.00 94.75 86 THR A C 1
ATOM 661 O O . THR A 1 86 ? -7.337 -2.636 6.177 1.00 94.75 86 THR A O 1
ATOM 664 N N . ALA A 1 87 ? -6.218 -4.456 5.499 1.00 93.12 87 ALA A N 1
ATOM 665 C CA . ALA A 1 87 ? -6.748 -5.342 6.540 1.00 93.12 87 ALA A CA 1
ATOM 666 C C . ALA A 1 87 ? -6.352 -4.907 7.965 1.00 93.12 87 ALA A C 1
ATOM 668 O O . ALA A 1 87 ? -7.125 -5.082 8.908 1.00 93.12 87 ALA A O 1
ATOM 669 N N . ASN A 1 88 ? -5.167 -4.310 8.130 1.00 92.06 88 ASN A N 1
ATOM 670 C CA . ASN A 1 88 ? -4.709 -3.782 9.417 1.00 92.06 88 ASN A CA 1
ATOM 671 C C . ASN A 1 88 ? -5.237 -2.371 9.722 1.00 92.06 88 ASN A C 1
ATOM 673 O O . ASN A 1 88 ? -5.220 -1.953 10.881 1.00 92.06 88 ASN A O 1
ATOM 677 N N . ALA A 1 89 ? -5.739 -1.646 8.719 1.00 91.69 89 ALA A N 1
ATOM 678 C CA . ALA A 1 89 ? -6.115 -0.240 8.849 1.00 91.69 89 ALA A CA 1
ATOM 679 C C . ALA A 1 89 ? -7.159 0.019 9.947 1.00 91.69 89 ALA A C 1
ATOM 681 O O . ALA A 1 89 ? -7.060 1.013 10.661 1.00 91.69 89 ALA A O 1
ATOM 682 N N . THR A 1 90 ? -8.129 -0.883 10.129 1.00 86.81 90 THR A N 1
ATOM 683 C CA . THR A 1 90 ? -9.194 -0.747 11.145 1.00 86.81 90 THR A CA 1
ATOM 684 C C . THR A 1 90 ? -8.681 -0.833 12.581 1.00 86.81 90 THR A C 1
ATOM 686 O O . THR A 1 90 ? -9.341 -0.358 13.501 1.00 86.81 90 THR A O 1
ATOM 689 N N . ARG A 1 91 ? -7.499 -1.423 12.784 1.00 88.62 91 ARG A N 1
ATOM 690 C CA . ARG A 1 91 ? -6.878 -1.615 14.102 1.00 88.62 91 ARG A CA 1
ATOM 691 C C . ARG A 1 91 ? -5.933 -0.479 14.475 1.00 88.62 91 ARG A C 1
ATOM 693 O O . ARG A 1 91 ? -5.461 -0.413 15.607 1.00 88.62 91 ARG A O 1
ATOM 700 N N . TRP A 1 92 ? -5.612 0.393 13.526 1.00 89.12 92 TRP A N 1
ATOM 701 C CA . TRP A 1 92 ? -4.611 1.429 13.704 1.00 89.12 92 TRP A CA 1
ATOM 702 C C . TRP A 1 92 ? -5.257 2.790 13.926 1.00 89.12 92 TRP A C 1
ATOM 704 O O . TRP A 1 92 ? -5.877 3.363 13.035 1.00 89.12 92 TRP A O 1
ATOM 714 N N . ALA A 1 93 ? -5.016 3.364 15.103 1.00 84.69 93 ALA A N 1
ATOM 715 C CA . ALA A 1 93 ? -5.194 4.798 15.299 1.00 84.69 93 ALA A CA 1
ATOM 716 C C . ALA A 1 93 ? -4.181 5.579 14.435 1.00 84.69 93 ALA A C 1
ATOM 718 O O . ALA A 1 93 ? -3.094 5.049 14.162 1.00 84.69 93 ALA A O 1
ATOM 719 N N . PRO A 1 94 ? -4.474 6.827 14.027 1.00 82.00 94 PRO A N 1
ATOM 720 C CA . PRO A 1 94 ? -3.513 7.667 13.318 1.00 82.00 94 PRO A CA 1
ATOM 721 C C . PRO A 1 94 ? -2.160 7.718 14.052 1.00 82.00 94 PRO A C 1
ATOM 723 O O . PRO A 1 94 ? -2.137 7.871 15.273 1.00 82.00 94 PRO A O 1
ATOM 726 N N . PRO A 1 95 ? -1.033 7.528 13.349 1.00 83.12 95 PRO A N 1
ATOM 727 C CA . PRO A 1 95 ? 0.288 7.538 13.959 1.00 83.12 95 PRO A CA 1
ATOM 728 C C . PRO A 1 95 ? 0.677 8.955 14.398 1.00 83.12 95 PRO A C 1
ATOM 730 O O . PRO A 1 95 ? 0.347 9.933 13.730 1.00 83.12 95 PRO A O 1
ATOM 733 N N . SER A 1 96 ? 1.460 9.063 15.473 1.00 83.94 96 SER A N 1
ATOM 734 C CA . SER A 1 96 ? 1.961 10.345 15.998 1.00 83.94 96 SER A CA 1
ATOM 735 C C . SER A 1 96 ? 3.054 10.998 15.135 1.00 83.94 96 SER A C 1
ATOM 737 O O . SER A 1 96 ? 3.635 11.998 15.543 1.00 83.94 96 SER A O 1
ATOM 739 N N . GLY A 1 97 ? 3.376 10.436 13.965 1.00 88.50 97 GLY A N 1
ATOM 740 C CA . GLY A 1 97 ? 4.419 10.950 13.081 1.00 88.50 97 GLY A CA 1
ATOM 741 C C . GLY A 1 97 ? 4.794 10.004 11.940 1.00 88.50 97 GLY A C 1
ATOM 742 O O . GLY A 1 97 ? 4.309 8.872 11.848 1.00 88.50 97 GLY A O 1
ATOM 743 N N . ILE A 1 98 ? 5.692 10.483 11.074 1.00 89.00 98 ILE A N 1
ATOM 744 C CA . ILE A 1 98 ? 6.157 9.755 9.884 1.00 89.00 98 ILE A CA 1
ATOM 745 C C . ILE A 1 98 ? 6.893 8.468 10.273 1.00 89.00 98 ILE A C 1
ATOM 747 O O . ILE A 1 98 ? 6.611 7.423 9.693 1.00 89.00 98 ILE A O 1
ATOM 751 N N . GLU A 1 99 ? 7.758 8.496 11.287 1.00 92.81 99 GLU A N 1
ATOM 752 C CA . GLU A 1 99 ? 8.493 7.301 11.730 1.00 92.81 99 GLU A CA 1
ATOM 753 C C . GLU A 1 99 ? 7.552 6.182 12.187 1.00 92.81 99 GLU A C 1
ATOM 755 O O . GLU A 1 99 ? 7.703 5.032 11.784 1.00 92.81 99 GLU A O 1
ATOM 760 N N . ALA A 1 100 ? 6.510 6.518 12.955 1.00 91.81 100 ALA A N 1
ATOM 761 C CA . ALA A 1 100 ? 5.508 5.546 13.384 1.00 91.81 100 ALA A CA 1
ATOM 762 C C . ALA A 1 100 ? 4.728 4.956 12.193 1.00 91.81 100 ALA A C 1
ATOM 764 O O . ALA A 1 100 ? 4.414 3.765 12.188 1.00 91.81 100 ALA A O 1
ATOM 765 N N . SER A 1 101 ? 4.451 5.761 11.160 1.00 94.25 101 SER A N 1
ATOM 766 C CA . SER A 1 101 ? 3.816 5.277 9.927 1.00 94.25 101 SER A CA 1
ATOM 767 C C . SER A 1 101 ? 4.733 4.352 9.109 1.00 94.25 101 SER A C 1
ATOM 769 O O . SER A 1 101 ? 4.268 3.348 8.570 1.00 94.25 101 SER A O 1
ATOM 771 N N . GLN A 1 102 ? 6.037 4.640 9.064 1.00 95.38 102 GLN A N 1
ATOM 772 C CA . GLN A 1 102 ? 7.028 3.789 8.402 1.00 95.38 102 GLN A CA 1
ATOM 773 C C . GLN A 1 102 ? 7.238 2.484 9.161 1.00 95.38 102 GLN A C 1
ATOM 775 O O . GLN A 1 102 ? 7.267 1.418 8.556 1.00 95.38 102 GLN A O 1
ATOM 780 N N . ARG A 1 103 ? 7.299 2.543 10.493 1.00 95.00 103 ARG A N 1
ATOM 781 C CA . ARG A 1 103 ? 7.435 1.356 11.336 1.00 95.00 103 ARG A CA 1
ATOM 782 C C . ARG A 1 103 ? 6.300 0.359 11.094 1.00 95.00 103 ARG A C 1
ATOM 784 O O . ARG A 1 103 ? 6.568 -0.809 10.844 1.00 95.00 103 ARG A O 1
ATOM 791 N N . ARG A 1 104 ? 5.044 0.820 11.082 1.00 94.50 104 ARG A N 1
ATOM 792 C CA . ARG A 1 104 ? 3.875 -0.037 10.793 1.00 94.50 104 ARG A CA 1
ATOM 793 C C . ARG A 1 104 ? 3.918 -0.652 9.400 1.00 94.50 104 ARG A C 1
ATOM 795 O O . ARG A 1 104 ? 3.516 -1.802 9.212 1.00 94.50 104 ARG A O 1
ATOM 802 N N . PHE A 1 105 ? 4.385 0.125 8.423 1.00 96.44 105 PHE A N 1
ATOM 803 C CA . PHE A 1 105 ? 4.592 -0.376 7.075 1.00 96.44 105 PHE A CA 1
ATOM 804 C C . PHE A 1 105 ? 5.623 -1.508 7.074 1.00 96.44 105 PHE A C 1
ATOM 806 O O . PHE A 1 105 ? 5.321 -2.589 6.574 1.00 96.44 105 PHE A O 1
ATOM 813 N N . THR A 1 106 ? 6.793 -1.291 7.680 1.00 96.19 106 THR A N 1
ATOM 814 C CA . THR A 1 106 ? 7.865 -2.290 7.770 1.00 96.19 106 THR A CA 1
ATOM 815 C C . THR A 1 106 ? 7.396 -3.552 8.484 1.00 96.19 106 THR A C 1
ATOM 817 O O . THR A 1 106 ? 7.540 -4.634 7.927 1.00 96.19 106 THR A O 1
ATOM 820 N N . GLU A 1 107 ? 6.739 -3.421 9.640 1.00 95.12 107 GLU A N 1
ATOM 821 C CA . GLU A 1 107 ? 6.189 -4.557 10.397 1.00 95.12 107 GLU A CA 1
ATOM 822 C C . GLU A 1 107 ? 5.200 -5.378 9.548 1.00 95.12 107 GLU A C 1
ATOM 824 O O . GLU A 1 107 ? 5.225 -6.610 9.546 1.00 95.12 107 GLU A O 1
ATOM 829 N N . THR A 1 108 ? 4.352 -4.710 8.758 1.00 95.12 108 THR A N 1
ATOM 830 C CA . THR A 1 108 ? 3.425 -5.401 7.845 1.00 95.12 108 THR A CA 1
ATOM 831 C C . THR A 1 108 ? 4.161 -6.051 6.678 1.00 95.12 108 THR A C 1
ATOM 833 O O . THR A 1 108 ? 3.820 -7.163 6.269 1.00 95.12 108 THR A O 1
ATOM 836 N N . ALA A 1 109 ? 5.176 -5.380 6.135 1.00 94.62 109 ALA A N 1
ATOM 837 C CA . ALA A 1 109 ? 5.950 -5.893 5.019 1.00 94.62 109 ALA A CA 1
ATOM 838 C C . ALA A 1 109 ? 6.772 -7.129 5.394 1.00 94.62 109 ALA A C 1
ATOM 840 O O . ALA A 1 109 ? 6.842 -8.076 4.608 1.00 94.62 109 ALA A O 1
ATOM 841 N N . GLU A 1 110 ? 7.340 -7.150 6.596 1.00 93.56 110 GLU A N 1
ATOM 842 C CA . GLU A 1 110 ? 8.015 -8.317 7.163 1.00 93.56 110 GLU A CA 1
ATOM 843 C C . GLU A 1 110 ? 7.035 -9.475 7.360 1.00 93.56 110 GLU A C 1
ATOM 845 O O . GLU A 1 110 ? 7.269 -10.559 6.827 1.00 93.56 110 GLU A O 1
ATOM 850 N N . ALA A 1 111 ? 5.869 -9.229 7.967 1.00 92.06 111 ALA A N 1
ATOM 851 C CA . ALA A 1 111 ? 4.854 -10.266 8.159 1.00 92.06 111 ALA A CA 1
ATOM 852 C C . ALA A 1 111 ? 4.376 -10.908 6.838 1.00 92.06 111 ALA A C 1
ATOM 854 O O . ALA A 1 111 ? 4.121 -12.115 6.776 1.00 92.06 111 ALA A O 1
ATOM 855 N N . VAL A 1 112 ? 4.260 -10.121 5.760 1.00 92.19 112 VAL A N 1
ATOM 856 C CA . VAL A 1 112 ? 3.914 -10.631 4.420 1.00 92.19 112 VAL A CA 1
ATOM 857 C C . VAL A 1 112 ? 5.047 -11.480 3.834 1.00 92.19 112 VAL A C 1
ATOM 859 O O . VAL A 1 112 ? 4.792 -12.546 3.262 1.00 92.19 112 VAL A O 1
ATOM 862 N N . ARG A 1 113 ? 6.304 -11.050 3.997 1.00 89.31 113 ARG A N 1
ATOM 863 C CA . ARG A 1 113 ? 7.480 -11.815 3.551 1.00 89.31 113 ARG A CA 1
ATOM 864 C C . ARG A 1 113 ? 7.596 -13.149 4.288 1.00 89.31 113 ARG A C 1
ATOM 866 O O . ARG A 1 113 ? 7.811 -14.168 3.634 1.00 89.31 113 ARG A O 1
ATOM 873 N N . ASP A 1 114 ? 7.392 -13.163 5.600 1.00 87.50 114 ASP A N 1
ATOM 874 C CA . ASP A 1 114 ? 7.512 -14.376 6.415 1.00 87.50 114 ASP A CA 1
ATOM 875 C C . ASP A 1 114 ? 6.430 -15.408 6.084 1.00 87.50 114 ASP A C 1
ATOM 877 O O . ASP A 1 114 ? 6.736 -16.588 5.910 1.00 87.50 114 ASP A O 1
ATOM 881 N N . ARG A 1 115 ? 5.180 -14.976 5.864 1.00 80.56 115 ARG A N 1
ATOM 882 C CA . ARG A 1 115 ? 4.118 -15.883 5.384 1.00 80.56 115 ARG A CA 1
ATOM 883 C C . ARG A 1 115 ? 4.446 -16.522 4.042 1.00 80.56 115 ARG A C 1
ATOM 885 O O . ARG A 1 115 ? 4.120 -17.682 3.827 1.00 80.56 115 ARG A O 1
ATOM 892 N N . THR A 1 116 ? 5.103 -15.784 3.154 1.00 71.00 116 THR A N 1
ATOM 893 C CA . THR A 1 116 ? 5.483 -16.291 1.828 1.00 71.00 116 THR A CA 1
ATOM 894 C C . THR A 1 116 ? 6.628 -17.308 1.911 1.00 71.00 116 THR A C 1
ATOM 896 O O . THR A 1 116 ? 6.765 -18.160 1.038 1.00 71.00 116 THR A O 1
ATOM 899 N N . ARG A 1 117 ? 7.451 -17.246 2.966 1.00 68.62 117 ARG A N 1
ATOM 900 C CA . ARG A 1 117 ? 8.561 -18.183 3.206 1.00 68.62 117 ARG A CA 1
ATOM 901 C C . ARG A 1 117 ? 8.139 -19.480 3.890 1.00 68.62 117 ARG A C 1
ATOM 903 O O . ARG A 1 117 ? 8.817 -20.482 3.708 1.00 68.62 117 ARG A O 1
ATOM 910 N N . LEU A 1 118 ? 7.054 -19.470 4.663 1.00 59.75 118 LEU A N 1
ATOM 911 C CA . LEU A 1 118 ? 6.573 -20.645 5.404 1.00 59.75 118 LEU A CA 1
ATOM 912 C C . LEU A 1 118 ? 5.701 -21.587 4.552 1.00 59.75 118 LEU A C 1
ATOM 914 O O . LEU A 1 118 ? 5.613 -22.780 4.834 1.00 59.75 118 LEU A O 1
ATOM 918 N N . THR A 1 119 ? 5.092 -21.088 3.476 1.00 55.88 119 THR A N 1
ATOM 919 C CA . THR A 1 119 ? 4.188 -21.868 2.614 1.00 55.88 119 THR A CA 1
ATOM 920 C C . THR A 1 119 ? 4.821 -23.001 1.783 1.00 55.88 119 THR A C 1
ATOM 922 O O . THR A 1 119 ? 4.092 -23.955 1.500 1.00 55.88 119 THR A O 1
ATOM 925 N N . PRO A 1 120 ? 6.117 -23.008 1.399 1.00 53.47 120 PRO A N 1
ATOM 926 C CA . PRO A 1 120 ? 6.693 -24.137 0.661 1.00 53.47 120 PRO A CA 1
ATOM 927 C C . PRO A 1 120 ? 6.907 -25.392 1.522 1.00 53.47 120 PRO A C 1
ATOM 929 O O . PRO A 1 120 ? 6.780 -26.509 1.019 1.00 53.47 120 PRO A O 1
ATOM 932 N N . ASP A 1 121 ? 7.231 -25.226 2.807 1.00 51.78 121 ASP A N 1
ATOM 933 C CA . ASP A 1 121 ? 7.675 -26.331 3.668 1.00 51.78 121 ASP A CA 1
ATOM 934 C C . ASP A 1 121 ? 6.493 -27.056 4.334 1.00 51.78 121 ASP A C 1
ATOM 936 O O . ASP A 1 121 ? 6.437 -28.287 4.351 1.00 51.78 121 ASP A O 1
ATOM 940 N N . GLU A 1 122 ? 5.451 -26.320 4.743 1.00 51.91 122 GLU A N 1
ATOM 941 C CA . GLU A 1 122 ? 4.226 -26.927 5.283 1.00 51.91 122 GLU A CA 1
ATOM 942 C C . GLU A 1 122 ? 3.440 -27.729 4.233 1.00 51.91 122 GLU A C 1
ATOM 944 O O . GLU A 1 122 ? 2.828 -28.748 4.563 1.00 51.91 122 GLU A O 1
ATOM 949 N N . ALA A 1 123 ? 3.483 -27.334 2.955 1.00 50.78 123 ALA A N 1
ATOM 950 C CA . ALA A 1 123 ? 2.872 -28.109 1.874 1.00 50.78 123 ALA A CA 1
ATOM 951 C C . ALA A 1 123 ? 3.574 -29.46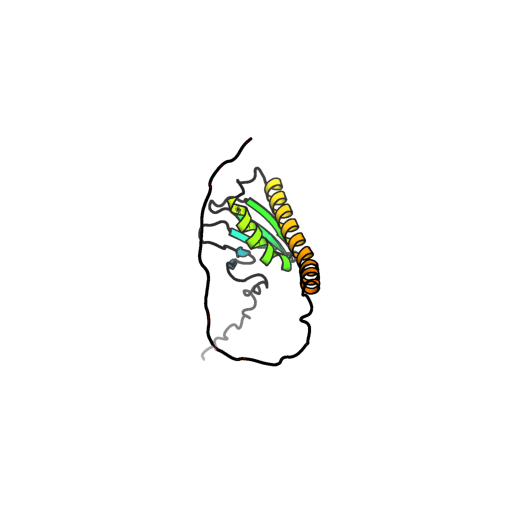7 1.682 1.00 50.78 123 ALA A C 1
ATOM 953 O O . ALA A 1 123 ? 2.917 -30.478 1.422 1.00 50.78 123 ALA A O 1
ATOM 954 N N . ARG A 1 124 ? 4.899 -29.517 1.883 1.00 53.12 124 ARG A N 1
ATOM 955 C CA . ARG A 1 124 ? 5.692 -30.752 1.816 1.00 53.12 124 ARG A CA 1
ATOM 956 C C . ARG A 1 124 ? 5.499 -31.619 3.064 1.00 53.12 124 ARG A C 1
ATOM 958 O O . ARG A 1 124 ? 5.363 -32.834 2.935 1.00 53.12 124 ARG A O 1
ATOM 965 N N . ALA A 1 125 ? 5.383 -31.005 4.242 1.00 54.00 125 ALA A N 1
ATOM 966 C CA . ALA A 1 125 ? 5.073 -31.698 5.494 1.00 54.00 125 ALA A CA 1
ATOM 967 C C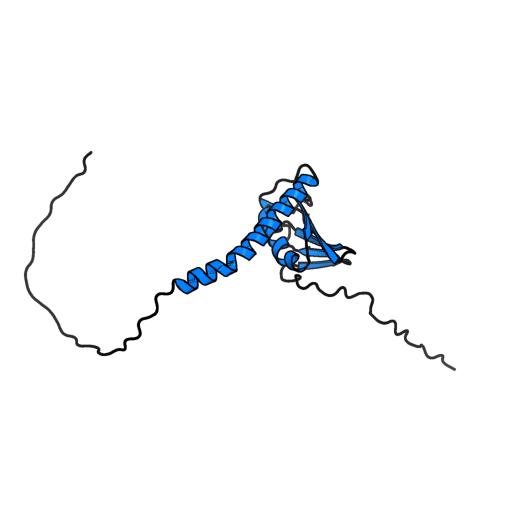 . ALA A 1 125 ? 3.652 -32.302 5.504 1.00 54.00 125 ALA A C 1
ATOM 969 O O . ALA A 1 125 ? 3.450 -33.421 5.985 1.00 54.00 125 ALA A O 1
ATOM 970 N N . ARG A 1 126 ? 2.663 -31.625 4.900 1.00 50.81 126 ARG A N 1
ATOM 971 C CA . ARG A 1 126 ? 1.309 -32.186 4.734 1.00 50.81 126 ARG A CA 1
ATOM 972 C C . ARG A 1 126 ? 1.221 -33.239 3.629 1.00 50.81 126 ARG A C 1
ATOM 974 O O . ARG A 1 126 ? 0.471 -34.196 3.792 1.00 50.81 126 ARG A O 1
ATOM 981 N N . ALA A 1 127 ? 2.013 -33.131 2.560 1.00 52.25 127 ALA A N 1
ATOM 982 C CA . ALA A 1 127 ? 2.110 -34.182 1.541 1.00 52.25 127 ALA A CA 1
ATOM 983 C C . ALA A 1 127 ? 2.804 -35.458 2.062 1.00 52.25 127 ALA A C 1
ATOM 985 O O . ALA A 1 127 ? 2.477 -36.556 1.619 1.00 52.25 127 ALA A O 1
ATOM 986 N N . ALA A 1 128 ? 3.710 -35.338 3.038 1.00 53.53 128 ALA A N 1
ATOM 987 C CA . ALA A 1 128 ? 4.334 -36.482 3.709 1.00 53.53 128 ALA A CA 1
ATOM 988 C C . ALA A 1 128 ? 3.414 -37.177 4.738 1.00 53.53 128 ALA A C 1
ATOM 990 O O . ALA A 1 128 ? 3.714 -38.286 5.171 1.00 53.53 128 ALA A O 1
ATOM 991 N N . THR A 1 129 ? 2.281 -36.561 5.099 1.00 48.22 129 THR A N 1
ATOM 992 C CA . THR A 1 129 ? 1.304 -37.094 6.071 1.00 48.22 129 THR A CA 1
ATOM 993 C C . THR A 1 129 ? 0.042 -37.629 5.379 1.00 48.22 129 THR A C 1
ATOM 995 O O . THR A 1 129 ? -1.047 -37.634 5.947 1.00 48.22 129 THR A O 1
ATOM 998 N N . VAL A 1 130 ? 0.155 -38.085 4.129 1.00 46.50 130 VAL A N 1
ATOM 999 C CA . VAL A 1 130 ? -0.899 -38.897 3.511 1.00 46.50 130 VAL A CA 1
ATOM 1000 C C . VAL A 1 130 ? -0.555 -40.362 3.788 1.00 46.50 130 VAL A C 1
ATOM 1002 O O . VAL A 1 130 ? 0.433 -40.855 3.237 1.00 46.50 130 VAL A O 1
ATOM 1005 N N . PRO A 1 131 ? -1.309 -41.090 4.635 1.00 43.47 131 PRO A N 1
ATOM 1006 C CA . PRO A 1 131 ? -1.150 -42.532 4.714 1.00 43.47 131 PRO A CA 1
ATOM 1007 C C . PRO A 1 131 ? -1.433 -43.108 3.327 1.00 43.47 131 PRO A C 1
ATOM 1009 O O . PRO A 1 131 ? -2.498 -42.895 2.748 1.00 43.47 131 PRO A O 1
ATOM 1012 N N . SER A 1 132 ? -0.430 -43.797 2.782 1.00 39.12 132 SER A N 1
ATOM 1013 C CA . SER A 1 132 ? -0.529 -44.533 1.526 1.00 39.12 132 SER A CA 1
ATOM 1014 C C . SER A 1 132 ? -1.795 -45.397 1.544 1.00 39.12 132 SER A C 1
ATOM 1016 O O . SER A 1 132 ? -1.936 -46.220 2.454 1.00 39.12 132 SER A O 1
ATOM 10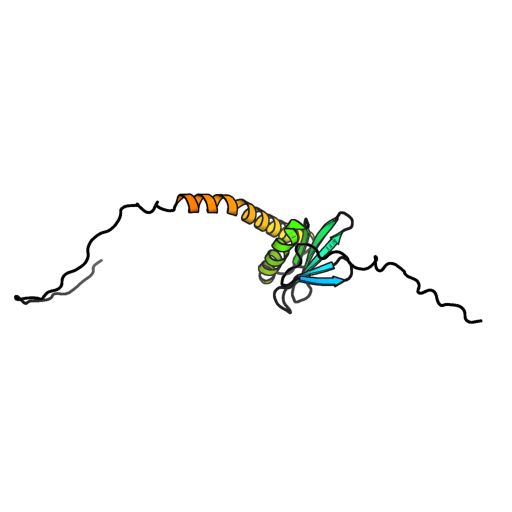18 N N . PRO A 1 133 ? -2.730 -45.246 0.588 1.00 43.09 133 PRO A N 1
ATOM 1019 C CA . PRO A 1 133 ? -3.872 -46.136 0.512 1.00 43.09 133 PRO A CA 1
ATOM 1020 C C . PRO A 1 133 ? -3.356 -47.513 0.098 1.00 43.09 133 PRO A C 1
ATOM 1022 O O . PRO A 1 133 ? -2.872 -47.717 -1.018 1.00 43.09 133 PRO A O 1
ATOM 1025 N N . ALA A 1 134 ? -3.423 -48.446 1.043 1.00 39.25 134 ALA A N 1
ATOM 1026 C CA . ALA A 1 134 ? -3.130 -49.849 0.838 1.00 39.25 134 ALA A CA 1
ATOM 1027 C C . ALA A 1 134 ? -3.913 -50.367 -0.377 1.00 39.25 134 ALA A C 1
ATOM 1029 O O . ALA A 1 134 ? -5.139 -50.475 -0.370 1.00 39.25 134 ALA A O 1
ATOM 1030 N N . SER A 1 135 ? -3.180 -50.700 -1.435 1.00 43.44 135 SER A N 1
ATOM 1031 C CA . SER A 1 135 ? -3.696 -51.534 -2.508 1.00 43.44 135 SER A CA 1
ATOM 1032 C C . SER A 1 135 ? -3.879 -52.953 -1.978 1.00 43.44 135 SER A C 1
ATOM 1034 O O . SER A 1 135 ? -2.899 -53.677 -1.851 1.00 43.44 135 SER A O 1
ATOM 1036 N N . ALA A 1 136 ? -5.121 -53.363 -1.712 1.00 41.88 136 ALA A N 1
ATOM 1037 C CA . ALA A 1 136 ? -5.524 -54.773 -1.749 1.00 41.88 136 ALA A CA 1
ATOM 1038 C C . ALA A 1 136 ? -7.053 -54.935 -1.895 1.00 41.88 136 ALA A C 1
ATOM 1040 O O . ALA A 1 136 ? -7.780 -55.228 -0.956 1.00 41.88 136 ALA A O 1
ATOM 1041 N N . ARG A 1 137 ? -7.527 -54.697 -3.122 1.00 41.62 137 ARG A N 1
ATOM 1042 C CA . ARG A 1 137 ? -8.425 -55.561 -3.913 1.00 41.62 137 ARG A CA 1
ATOM 1043 C C . ARG A 1 137 ? -9.435 -56.463 -3.150 1.00 41.62 137 ARG A C 1
ATOM 1045 O O . ARG A 1 137 ? -9.112 -57.564 -2.728 1.00 41.62 137 ARG A O 1
ATOM 1052 N N . SER A 1 138 ? -10.686 -55.994 -3.128 1.00 43.81 138 SER A N 1
ATOM 1053 C CA . SER A 1 138 ? -11.984 -56.683 -3.319 1.00 43.81 138 SER A CA 1
ATOM 1054 C C . SER A 1 138 ? -12.069 -58.224 -3.293 1.00 43.81 138 SER A C 1
ATOM 1056 O O . SER A 1 138 ? -11.417 -58.890 -4.093 1.00 43.81 138 SER A 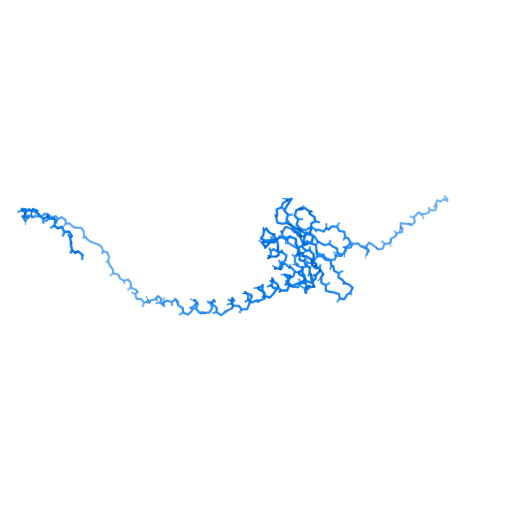O 1
ATOM 1058 N N . THR A 1 139 ? -13.057 -58.789 -2.575 1.00 45.25 139 THR A N 1
ATOM 1059 C CA . THR A 1 139 ? -14.332 -59.330 -3.144 1.00 45.25 139 THR A CA 1
ATOM 1060 C C . THR A 1 139 ? -15.145 -60.169 -2.130 1.00 45.25 139 THR A C 1
ATOM 1062 O O . THR A 1 139 ? -14.723 -61.261 -1.768 1.00 45.25 139 THR A O 1
ATOM 1065 N N . ARG A 1 140 ? -16.358 -59.713 -1.757 1.00 38.78 140 ARG A N 1
ATOM 1066 C CA . ARG A 1 140 ? -17.666 -60.414 -1.918 1.00 38.78 140 ARG A CA 1
ATOM 1067 C C . ARG A 1 140 ? -18.764 -59.871 -0.985 1.00 38.78 140 ARG A C 1
ATOM 1069 O O . ARG A 1 140 ? -18.603 -59.804 0.225 1.00 38.78 140 ARG A O 1
ATOM 1076 N N . SER A 1 141 ? -19.897 -59.537 -1.600 1.00 42.88 141 SER A N 1
ATOM 1077 C CA . SER A 1 141 ? -21.216 -59.249 -1.006 1.00 42.88 141 SER A CA 1
ATOM 1078 C C . SER A 1 141 ? -22.112 -60.517 -1.076 1.00 42.88 141 SER A C 1
ATOM 1080 O O . SER A 1 141 ? -21.633 -61.543 -1.560 1.00 42.88 141 SER A O 1
ATOM 1082 N N . PRO A 1 142 ? -23.435 -60.456 -0.815 1.00 61.81 142 PRO A N 1
ATOM 1083 C CA . PRO A 1 142 ? -24.146 -60.329 0.468 1.00 61.81 142 PRO A CA 1
ATOM 1084 C C . PRO A 1 142 ? -25.103 -61.534 0.715 1.00 61.81 142 PRO A C 1
ATOM 1086 O O . PRO A 1 142 ? -25.418 -62.270 -0.215 1.00 61.81 142 PRO A O 1
ATOM 1089 N N . THR A 1 143 ? -25.635 -61.743 1.929 1.00 39.41 143 THR A N 1
ATOM 1090 C CA . THR A 1 143 ? -26.841 -62.586 2.132 1.00 39.41 143 THR A CA 1
ATOM 1091 C C . THR A 1 143 ? -27.588 -62.237 3.422 1.00 39.41 143 THR A C 1
ATOM 1093 O O . THR A 1 143 ? -27.008 -62.124 4.497 1.00 39.41 143 THR A O 1
ATOM 1096 N N . THR A 1 144 ? -28.894 -62.063 3.244 1.00 45.97 144 THR A N 1
ATOM 1097 C CA . THR A 1 144 ? -29.975 -61.788 4.200 1.00 45.97 144 THR A CA 1
ATOM 1098 C C . THR A 1 144 ? -30.518 -63.088 4.809 1.00 45.97 144 THR A C 1
ATOM 1100 O O . THR A 1 144 ? -30.725 -64.019 4.038 1.00 45.97 144 THR A O 1
ATOM 1103 N N . ALA A 1 145 ? -30.839 -63.127 6.119 1.00 36.75 145 ALA A N 1
ATOM 1104 C CA . ALA A 1 145 ? -32.119 -63.638 6.679 1.00 36.75 145 ALA A CA 1
ATOM 1105 C C . ALA A 1 145 ? -32.146 -63.799 8.231 1.00 36.75 145 ALA A C 1
ATOM 1107 O O . ALA A 1 145 ? -31.452 -64.643 8.779 1.00 36.75 145 ALA A O 1
ATOM 1108 N N . ALA A 1 146 ? -33.040 -63.011 8.857 1.00 43.69 146 ALA A N 1
ATOM 1109 C CA . ALA A 1 146 ? -34.006 -63.254 9.963 1.00 43.69 146 ALA A CA 1
ATOM 1110 C C . ALA A 1 146 ? -33.638 -63.703 11.431 1.00 43.69 146 ALA A C 1
ATOM 1112 O O . ALA A 1 146 ? -32.674 -64.433 11.624 1.00 43.69 146 ALA A O 1
ATOM 1113 N N . PRO A 1 147 ? -34.443 -63.300 12.470 1.00 55.50 147 PRO A N 1
ATOM 1114 C CA . PRO A 1 147 ? -34.244 -63.511 13.941 1.00 55.50 147 PRO A CA 1
ATOM 1115 C C . PRO A 1 147 ? -35.320 -64.457 14.597 1.00 55.50 147 PRO A C 1
ATOM 1117 O O . PRO A 1 147 ? -36.061 -65.065 13.825 1.00 55.50 147 PRO A O 1
ATOM 1120 N N . PRO A 1 148 ? -35.649 -64.446 15.932 1.00 61.66 148 PRO A N 1
ATOM 1121 C CA . PRO A 1 148 ? -34.965 -64.680 17.247 1.00 61.66 148 PRO A CA 1
ATOM 1122 C C . PRO A 1 148 ? -35.563 -65.947 18.001 1.00 61.66 148 PRO A C 1
ATOM 1124 O O . PRO A 1 148 ? -36.239 -66.697 17.296 1.00 61.66 148 PRO A O 1
ATOM 1127 N N . PRO A 1 149 ? -35.381 -66.288 19.330 1.00 47.97 149 PRO A N 1
ATOM 1128 C CA . PRO A 1 149 ? -35.941 -65.569 20.520 1.00 47.97 149 PRO A CA 1
ATOM 1129 C C . PRO A 1 149 ? -35.211 -65.707 21.906 1.00 47.97 149 PRO A C 1
ATOM 1131 O O . PRO A 1 149 ? -34.454 -66.638 22.148 1.00 47.97 149 PRO A O 1
ATOM 1134 N N . GLY A 1 150 ? -35.574 -64.829 22.864 1.00 38.41 150 GLY A N 1
ATOM 1135 C CA . GLY A 1 150 ? -35.547 -65.050 24.336 1.00 38.41 150 GLY A CA 1
ATOM 1136 C C . GLY A 1 150 ? -34.218 -64.757 25.066 1.00 38.41 150 GLY A C 1
ATOM 1137 O O . GLY A 1 150 ? -33.186 -65.269 24.674 1.00 38.41 150 GLY A O 1
ATOM 1138 N N . ALA A 1 151 ? -34.123 -63.971 26.146 1.00 38.69 151 ALA A N 1
ATOM 1139 C CA . ALA A 1 151 ? -35.095 -63.632 27.183 1.00 38.69 151 ALA A CA 1
ATOM 1140 C C . ALA A 1 151 ? -34.855 -62.221 27.787 1.00 38.69 151 ALA A C 1
ATOM 1142 O O . ALA A 1 151 ? -33.725 -61.760 27.920 1.00 38.69 151 ALA A O 1
ATOM 1143 N N . LEU A 1 152 ? -35.960 -61.564 28.150 1.00 51.81 152 LEU A N 1
ATOM 1144 C CA . LEU A 1 152 ? -36.099 -60.373 29.015 1.00 51.81 152 LEU A CA 1
ATOM 1145 C C . LEU A 1 152 ? -35.892 -60.762 30.514 1.00 51.81 152 LEU A C 1
ATOM 1147 O O . LEU A 1 152 ? -35.800 -61.957 30.788 1.00 51.81 152 LEU A O 1
ATOM 1151 N N . PRO A 1 153 ? -36.115 -59.884 31.521 1.00 55.09 153 PRO A N 1
ATOM 1152 C CA . PRO A 1 153 ? -35.554 -58.553 31.835 1.00 55.09 153 PRO A CA 1
ATOM 1153 C C . PRO A 1 153 ? -35.131 -58.415 33.340 1.00 55.09 153 PRO A C 1
ATOM 1155 O O . PRO A 1 153 ? -35.315 -59.354 34.108 1.00 55.09 153 PRO A O 1
ATOM 1158 N N . ALA A 1 154 ? -34.687 -57.204 33.756 1.00 50.66 154 ALA A N 1
ATOM 1159 C CA . ALA A 1 154 ? -34.846 -56.529 35.084 1.00 50.66 154 ALA A CA 1
ATOM 1160 C C . ALA A 1 154 ? -33.537 -56.089 35.822 1.00 50.66 154 ALA A C 1
ATOM 1162 O O . ALA A 1 154 ? -32.502 -56.713 35.622 1.00 50.66 154 ALA A O 1
ATOM 1163 N N . PRO A 1 155 ? -33.572 -55.117 36.777 1.00 52.94 155 PRO A N 1
ATOM 1164 C CA . PRO A 1 155 ? -34.049 -53.722 36.666 1.00 52.94 155 PRO A CA 1
ATOM 1165 C C . PRO A 1 155 ? -33.047 -52.735 37.402 1.00 52.94 155 PRO A C 1
ATOM 1167 O O . PRO A 1 155 ? -31.858 -53.050 37.398 1.00 52.94 155 PRO A O 1
ATOM 1170 N N . PRO A 1 156 ? -33.384 -51.535 37.966 1.00 58.09 156 PRO A N 1
ATOM 1171 C CA . PRO A 1 156 ? -32.489 -50.359 37.988 1.00 58.09 156 PRO A CA 1
ATOM 1172 C C . PRO A 1 156 ? -31.963 -49.949 39.391 1.00 58.09 156 PRO A C 1
ATOM 1174 O O . PRO A 1 156 ? -32.492 -50.352 40.422 1.00 58.09 156 PRO A O 1
ATOM 1177 N N . GLY A 1 157 ? -30.975 -49.049 39.445 1.00 44.41 157 GLY A N 1
ATOM 1178 C CA . GLY A 1 157 ? -30.599 -48.306 40.663 1.00 44.41 157 GLY A CA 1
ATOM 1179 C C . GLY A 1 157 ? -29.325 -47.479 40.435 1.00 44.41 157 GLY A C 1
ATOM 1180 O O . GLY A 1 157 ? -28.272 -48.052 40.210 1.00 44.41 157 GLY A O 1
ATOM 1181 N N . ALA A 1 158 ? -29.384 -46.164 40.200 1.00 47.16 158 ALA A N 1
ATOM 1182 C CA . ALA A 1 158 ? -29.651 -45.066 41.142 1.00 47.16 158 ALA A CA 1
ATOM 1183 C C . ALA A 1 158 ? -28.408 -44.610 41.945 1.00 47.16 158 ALA A C 1
ATOM 1185 O O . ALA A 1 158 ? -27.978 -45.325 42.837 1.00 47.16 158 ALA A O 1
ATOM 1186 N N . LEU A 1 159 ? -27.979 -43.357 41.674 1.00 44.62 159 LEU A N 1
ATOM 1187 C CA . LEU A 1 159 ? -27.313 -42.374 42.567 1.00 44.62 159 LEU A CA 1
ATOM 1188 C C . LEU A 1 159 ? -25.925 -42.765 43.158 1.00 44.62 159 LEU A C 1
ATOM 1190 O O . LEU A 1 159 ? -25.714 -43.887 43.571 1.00 44.62 159 LEU A O 1
ATOM 1194 N N . ARG A 1 160 ? -24.901 -41.909 43.315 1.00 51.38 160 ARG A N 1
ATOM 1195 C CA . ARG A 1 160 ? -24.796 -40.455 43.568 1.00 51.38 160 ARG A CA 1
ATOM 1196 C C . ARG A 1 160 ? -23.291 -40.047 43.528 1.00 51.38 160 ARG A C 1
ATOM 1198 O O . ARG A 1 160 ? -22.455 -40.937 43.659 1.00 51.38 160 ARG A O 1
ATOM 1205 N N . PRO A 1 161 ? -22.919 -38.752 43.427 1.00 57.53 161 PRO A N 1
ATOM 1206 C CA . PRO A 1 161 ? -21.529 -38.292 43.500 1.00 57.53 161 PRO A CA 1
ATOM 1207 C C . PRO A 1 161 ? -21.081 -37.950 44.935 1.00 57.53 161 PRO A C 1
ATOM 1209 O O . PRO A 1 161 ? -21.907 -37.663 45.805 1.00 57.53 161 PRO A O 1
ATOM 1212 N N . GLY A 1 162 ? -19.765 -37.914 45.147 1.00 51.28 162 GLY A N 1
ATOM 1213 C CA . GLY A 1 162 ? -19.075 -37.352 46.316 1.00 51.28 162 GLY A CA 1
ATOM 1214 C C . GLY A 1 162 ? -17.573 -37.622 46.169 1.00 51.28 162 GLY A C 1
ATOM 1215 O O . GLY A 1 162 ? -17.209 -38.715 45.758 1.00 51.28 162 GLY A O 1
ATOM 1216 N N . ARG A 1 163 ? -16.645 -36.709 46.429 1.00 44.47 163 ARG A N 1
ATOM 1217 C CA . ARG A 1 163 ? -16.669 -35.367 47.012 1.00 44.47 163 ARG A CA 1
ATOM 1218 C C . ARG A 1 163 ? -15.378 -34.670 46.572 1.00 44.47 163 ARG A C 1
ATOM 1220 O O . ARG A 1 163 ? -14.400 -35.409 46.328 1.00 44.47 163 ARG A O 1
#

Radius of gyration: 32.65 Å; chains: 1; bounding box: 50×90×103 Å

Foldseek 3Di:
DDDDPDDPPDDPPPDPPDDQPLPDPQWDDDDDQWIKGDPDPLAKIWIWGQDPVRWTKIFIAGSVRATFAIDIDHSVCCNVLGVLSRVCRVVTDRDPDHVNRHVVSVVSSVVSVVVVVVVVVVVVVVVVPDDDPDDDDDDDDDDDDDDDDDDDDDDDDDDDDDD

pLDDT: mean 74.67, std 21.91, range [36.75, 97.69]

Secondary structure (DSSP, 8-state):
-----------S-SS--PPPTT--TTEEEEETTEEEE-SSTTS-EEEEEE-TTSPEEEEEE-TTS-EEEEEEE-HHHHHHHHHHHHHHHTTPPPPSSHHHHHHHHHHHHHHHHHHHHHHHHHHHHHHTT----------------------------------